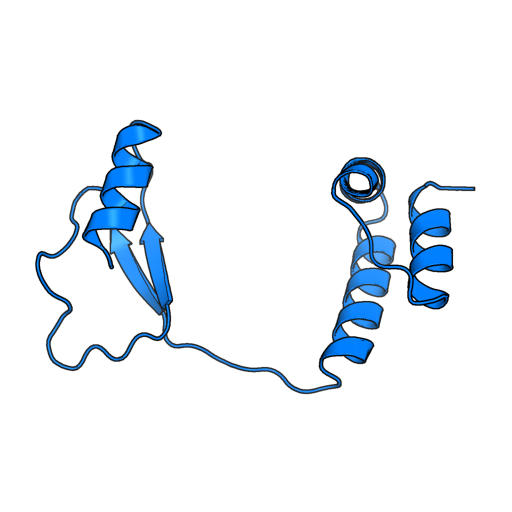Protein AF-A0A7V9SJU4-F1 (afdb_monomer)

Secondary structure (DSSP, 8-state):
--HHHHHHHHHHTTPPP-GGGHHHHHT-S-HHHHHHHHHHHHHHHHTT------EEEEETTS--SSPPTT---SEEEEES--SSHHHHHHHHHHH-

Structure (mmCIF, N/CA/C/O backbone):
data_AF-A0A7V9SJU4-F1
#
_entry.id   AF-A0A7V9SJU4-F1
#
loop_
_atom_site.group_PDB
_atom_site.id
_atom_site.type_symbol
_atom_site.label_atom_id
_atom_site.label_alt_id
_atom_site.label_comp_id
_atom_site.label_asym_id
_atom_site.label_entity_id
_atom_site.label_seq_id
_atom_site.pdbx_PDB_ins_code
_atom_site.Cartn_x
_atom_site.Cartn_y
_atom_site.Cartn_z
_atom_site.occupancy
_atom_site.B_iso_or_equiv
_atom_site.auth_seq_id
_atom_site.auth_comp_id
_atom_site.auth_asym_id
_atom_site.auth_atom_id
_atom_site.pdbx_PDB_model_num
ATOM 1 N N . MET A 1 1 ? -12.429 9.088 23.476 1.00 57.88 1 MET A N 1
ATOM 2 C CA . MET A 1 1 ? -12.286 7.869 22.650 1.00 57.88 1 MET A CA 1
ATOM 3 C C . MET A 1 1 ? -11.022 8.039 21.818 1.00 57.88 1 MET A C 1
ATOM 5 O O . MET A 1 1 ? -10.634 9.181 21.604 1.00 57.88 1 MET A O 1
ATOM 9 N N . SER A 1 2 ? -10.297 6.972 21.467 1.00 80.12 2 SER A N 1
ATOM 10 C CA . SER A 1 2 ? -9.128 7.120 20.583 1.00 80.12 2 SER A CA 1
ATOM 11 C C . SER A 1 2 ? -9.609 7.414 19.159 1.00 80.12 2 SER A C 1
ATOM 13 O O . SER A 1 2 ? -10.655 6.907 18.760 1.00 80.12 2 SER A O 1
ATOM 15 N N . GLY A 1 3 ? -8.852 8.195 18.380 1.00 88.12 3 GLY A N 1
ATOM 16 C CA . GLY A 1 3 ? -9.228 8.495 16.990 1.00 88.12 3 GLY A CA 1
ATOM 17 C C . GLY A 1 3 ? -9.432 7.229 16.148 1.00 88.12 3 GLY A C 1
ATOM 18 O O . GLY A 1 3 ? -10.338 7.175 15.329 1.00 88.12 3 GLY A O 1
ATOM 19 N N . LEU A 1 4 ? -8.671 6.162 16.418 1.00 92.06 4 LEU A N 1
ATOM 20 C CA . LEU A 1 4 ? -8.834 4.869 15.746 1.00 92.06 4 LEU A CA 1
ATOM 21 C C . LEU A 1 4 ? -10.190 4.198 16.036 1.00 92.06 4 LEU A C 1
ATOM 23 O O . LEU A 1 4 ? -10.759 3.583 15.138 1.00 92.06 4 LEU A O 1
ATOM 27 N N . GLN A 1 5 ? -10.725 4.332 17.255 1.00 91.94 5 GLN A N 1
ATOM 28 C CA . GLN A 1 5 ? -12.044 3.786 17.593 1.00 91.94 5 GLN A CA 1
ATOM 29 C C . GLN A 1 5 ? -13.153 4.507 16.822 1.00 91.94 5 GLN A C 1
ATOM 31 O O . GLN A 1 5 ? -14.052 3.863 16.294 1.00 91.94 5 GLN A O 1
ATOM 36 N N . GLU A 1 6 ? -13.060 5.830 16.693 1.00 94.19 6 GLU A N 1
ATOM 37 C CA . GLU A 1 6 ? -14.034 6.618 15.926 1.00 94.19 6 GLU A CA 1
ATOM 38 C C . GLU A 1 6 ? -14.033 6.225 14.438 1.00 94.19 6 GLU A C 1
ATOM 40 O O . GLU A 1 6 ? -15.089 6.148 13.808 1.00 94.19 6 GLU A O 1
ATOM 45 N N . LEU A 1 7 ? -12.858 5.916 13.876 1.00 95.19 7 LEU A N 1
ATOM 46 C CA . LEU A 1 7 ? -12.757 5.373 12.519 1.00 95.19 7 LEU A CA 1
ATOM 47 C C . LEU A 1 7 ? -13.369 3.972 12.408 1.00 95.19 7 LEU A C 1
ATOM 49 O O . LEU A 1 7 ? -14.056 3.689 11.427 1.00 95.19 7 LEU A O 1
ATOM 53 N N . ALA A 1 8 ? -13.147 3.109 13.402 1.00 93.88 8 ALA A N 1
ATOM 54 C CA . ALA A 1 8 ? -13.722 1.767 13.428 1.00 93.88 8 ALA A CA 1
ATOM 55 C C . ALA A 1 8 ? -15.259 1.808 13.453 1.00 93.88 8 ALA A C 1
ATOM 57 O O . ALA A 1 8 ? -15.905 1.105 12.675 1.00 93.88 8 ALA A O 1
ATOM 58 N N . ASP A 1 9 ? -15.841 2.685 14.274 1.00 95.25 9 ASP A N 1
ATOM 59 C CA . ASP A 1 9 ? -17.294 2.848 14.380 1.00 95.25 9 ASP A CA 1
ATOM 60 C C . ASP A 1 9 ? -17.908 3.343 13.060 1.00 95.25 9 ASP A C 1
ATOM 62 O O . ASP A 1 9 ? -18.976 2.882 12.651 1.00 95.25 9 ASP A O 1
ATOM 66 N N . ARG A 1 10 ? -17.221 4.253 12.358 1.00 95.69 10 ARG A N 1
ATOM 67 C CA . ARG A 1 10 ? -17.620 4.738 11.027 1.00 95.69 10 ARG A CA 1
ATOM 68 C C . ARG A 1 10 ? -17.548 3.637 9.969 1.00 95.69 10 ARG A C 1
ATOM 70 O O . ARG A 1 10 ? -18.495 3.466 9.202 1.00 95.69 10 ARG A O 1
ATOM 77 N N . LEU A 1 11 ? -16.464 2.864 9.946 1.00 94.88 11 LEU A N 1
ATOM 78 C CA . LEU A 1 11 ? -16.298 1.741 9.019 1.00 94.88 11 LEU A CA 1
ATOM 79 C C . LEU A 1 11 ? -17.367 0.664 9.232 1.00 94.88 11 LEU A C 1
ATOM 81 O O . LEU A 1 11 ? -17.927 0.164 8.259 1.00 94.88 11 LEU A O 1
ATOM 85 N N . ALA A 1 12 ? -17.720 0.360 10.485 1.00 92.00 12 ALA A N 1
ATOM 86 C CA . ALA A 1 12 ? -18.805 -0.570 10.809 1.00 92.00 12 ALA A CA 1
ATOM 87 C C . ALA A 1 12 ? -20.179 -0.102 10.286 1.00 92.00 12 ALA A C 1
ATOM 89 O O . ALA A 1 12 ? -21.061 -0.921 10.037 1.00 92.00 12 ALA A O 1
ATOM 90 N N . GLN A 1 13 ? -20.354 1.207 10.078 1.00 94.06 13 GLN A N 1
ATOM 91 C CA . GLN A 1 13 ? -21.543 1.809 9.465 1.00 94.06 13 GLN A CA 1
ATOM 92 C C . GLN A 1 13 ? -21.455 1.886 7.929 1.00 94.06 13 GLN A C 1
ATOM 94 O O . GLN A 1 13 ? -22.339 2.454 7.289 1.00 94.06 13 GLN A O 1
ATOM 99 N N . GLY A 1 14 ? -20.396 1.341 7.322 1.00 91.00 14 GLY A N 1
ATOM 100 C CA . GLY A 1 14 ? -20.158 1.400 5.878 1.00 91.00 14 GLY A CA 1
ATOM 101 C C . GLY A 1 14 ? -19.677 2.766 5.382 1.00 91.00 14 GLY A C 1
ATOM 102 O O . GLY A 1 14 ? -19.666 3.012 4.175 1.00 91.00 14 GLY A O 1
ATOM 103 N N . VAL A 1 15 ? -19.280 3.668 6.285 1.00 93.94 15 VAL A N 1
ATOM 104 C CA . VAL A 1 15 ? -18.733 4.974 5.909 1.00 93.94 15 VAL A CA 1
ATOM 105 C C . VAL A 1 15 ? -17.309 4.782 5.398 1.00 93.94 15 VAL A C 1
ATOM 107 O O . VAL A 1 15 ? -16.454 4.230 6.090 1.00 93.94 15 VAL A O 1
ATOM 110 N N . SER A 1 16 ? -17.046 5.264 4.185 1.00 91.56 16 SER A N 1
ATOM 111 C CA . SER A 1 16 ? -15.695 5.272 3.623 1.00 91.56 16 SER A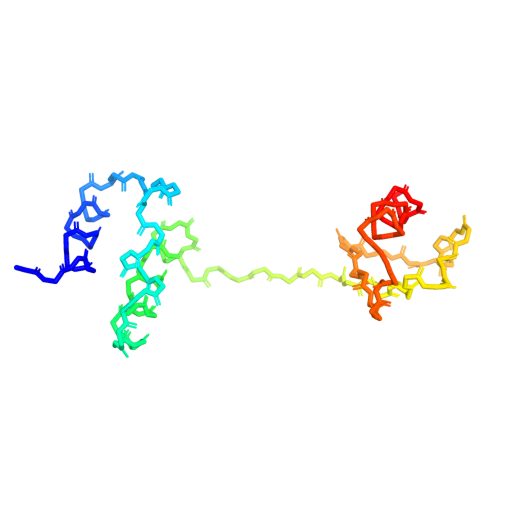 CA 1
ATOM 112 C C . SER A 1 16 ? -14.827 6.321 4.316 1.00 91.56 16 SER A C 1
ATOM 114 O O . SER A 1 16 ? -15.298 7.410 4.649 1.00 91.56 16 SER A O 1
ATOM 116 N N . LEU A 1 17 ? -13.558 5.983 4.536 1.00 93.38 17 LEU A N 1
ATOM 117 C CA . LEU A 1 17 ? -12.576 6.920 5.074 1.00 93.38 17 LEU A CA 1
ATOM 118 C C . LEU A 1 17 ? -12.039 7.837 3.975 1.00 93.38 17 LEU A C 1
ATOM 120 O O . LEU A 1 17 ? -11.885 7.427 2.823 1.00 93.38 17 LEU A O 1
ATOM 124 N N . GLU A 1 18 ? -11.711 9.064 4.356 1.00 94.81 18 GLU A N 1
ATOM 125 C CA . GLU A 1 18 ? -11.113 10.075 3.491 1.00 94.81 18 GLU A CA 1
ATOM 126 C C . GLU A 1 18 ? -9.666 10.364 3.902 1.00 94.81 18 GLU A C 1
ATOM 128 O O . GLU A 1 18 ? -9.191 9.956 4.961 1.00 94.81 18 GLU A O 1
ATOM 133 N N . LEU A 1 19 ? -8.935 11.118 3.076 1.00 94.75 19 LEU A N 1
ATOM 134 C CA . LEU A 1 19 ? -7.539 11.469 3.363 1.00 94.75 19 LEU A CA 1
ATOM 135 C C . LEU A 1 19 ? -7.378 12.221 4.698 1.00 94.75 19 LEU A C 1
ATOM 137 O O . LEU A 1 19 ? -6.353 12.083 5.363 1.00 94.75 19 LEU A O 1
ATOM 141 N N . ALA A 1 20 ? -8.402 12.973 5.109 1.00 95.31 20 ALA A N 1
ATOM 142 C CA . ALA A 1 20 ? -8.439 13.665 6.394 1.00 95.31 20 ALA A CA 1
ATOM 143 C C . ALA A 1 20 ? -8.393 12.712 7.607 1.00 95.31 20 ALA A C 1
ATOM 145 O O . ALA A 1 20 ? -7.998 13.139 8.689 1.00 95.31 20 ALA A O 1
ATOM 146 N N . ASP A 1 21 ? -8.731 11.430 7.429 1.00 95.00 21 ASP A N 1
ATOM 147 C CA . ASP A 1 21 ? -8.707 10.407 8.481 1.00 95.00 21 ASP A CA 1
ATOM 148 C C . ASP A 1 21 ? -7.312 9.787 8.678 1.00 95.00 21 ASP A C 1
ATOM 150 O O . ASP A 1 21 ? -7.021 9.198 9.723 1.00 95.00 21 ASP A O 1
ATOM 154 N N . ALA A 1 22 ? -6.416 9.937 7.694 1.00 94.69 22 ALA A N 1
ATOM 155 C CA . ALA A 1 22 ? -5.091 9.320 7.702 1.00 94.69 22 ALA A CA 1
ATOM 156 C C . ALA A 1 22 ? -4.249 9.637 8.957 1.00 94.69 22 ALA A C 1
ATOM 158 O O . ALA A 1 22 ? -3.617 8.711 9.474 1.00 94.69 22 ALA A O 1
ATOM 159 N N . PRO A 1 23 ? -4.242 10.870 9.514 1.00 95.12 23 PRO A N 1
ATOM 160 C CA . PRO A 1 23 ? -3.478 11.171 10.725 1.00 95.12 23 PRO A CA 1
ATOM 161 C C . PRO A 1 23 ? -3.859 10.307 11.934 1.00 95.12 23 PRO A C 1
ATOM 163 O O . PRO A 1 23 ? -2.984 9.9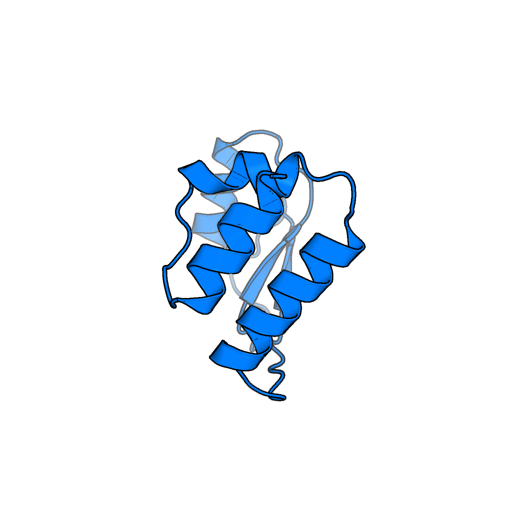60 12.725 1.00 95.12 23 PRO A O 1
ATOM 166 N N . ALA A 1 24 ? -5.131 9.915 12.071 1.00 94.06 24 ALA A N 1
ATOM 167 C CA . ALA A 1 24 ? -5.581 9.075 13.180 1.00 94.06 24 ALA A CA 1
ATOM 168 C C . ALA A 1 24 ? -5.075 7.626 13.066 1.00 94.06 24 ALA A C 1
ATOM 170 O O . ALA A 1 24 ? -4.834 6.985 14.086 1.00 94.06 24 ALA A O 1
ATOM 171 N N . ILE A 1 25 ? -4.866 7.130 11.841 1.00 94.75 25 ILE A N 1
ATOM 172 C CA . ILE A 1 25 ? -4.275 5.809 11.581 1.00 94.75 25 ILE A CA 1
ATOM 173 C C . ILE A 1 25 ? -2.754 5.870 11.751 1.00 94.75 25 ILE A C 1
ATOM 175 O O . ILE A 1 25 ? -2.180 5.063 12.474 1.00 94.75 25 ILE A O 1
ATOM 179 N N . VAL A 1 26 ? -2.098 6.844 11.112 1.00 95.00 26 VAL A N 1
ATOM 180 C CA . VAL A 1 26 ? -0.630 6.994 11.132 1.00 95.00 26 VAL A CA 1
ATOM 181 C C . VAL A 1 26 ? -0.114 7.289 12.542 1.00 95.00 26 VAL A C 1
ATOM 183 O O . VAL A 1 26 ? 0.966 6.836 12.910 1.00 95.00 26 VAL A O 1
ATOM 186 N N . GLY A 1 27 ? -0.881 8.036 13.338 1.00 93.69 27 GLY A N 1
ATOM 187 C CA . GLY A 1 27 ? -0.545 8.352 14.723 1.00 93.69 27 GLY A CA 1
ATOM 188 C C . GLY A 1 27 ? -0.892 7.257 15.737 1.00 93.69 27 GLY A C 1
ATOM 189 O O . GLY A 1 27 ? -0.598 7.435 16.919 1.00 93.69 27 GLY A O 1
ATOM 190 N N . ALA A 1 28 ? -1.530 6.153 15.330 1.00 93.94 28 ALA A N 1
ATOM 191 C CA . ALA A 1 28 ? -1.946 5.103 16.254 1.00 93.94 28 ALA A CA 1
ATOM 192 C C . ALA A 1 28 ? -0.740 4.253 16.709 1.00 93.94 28 ALA A C 1
ATOM 194 O O . ALA A 1 28 ? -0.080 3.633 15.875 1.00 93.94 28 ALA A O 1
ATOM 195 N N . PRO A 1 29 ? -0.455 4.162 18.025 1.00 93.69 29 PRO A N 1
ATOM 196 C CA . PRO A 1 29 ? 0.662 3.358 18.524 1.00 93.69 29 PRO A CA 1
ATOM 197 C C . PRO A 1 29 ? 0.361 1.852 18.510 1.00 93.69 29 PRO A C 1
ATOM 199 O O . PRO A 1 29 ? 1.276 1.033 18.456 1.00 93.69 29 PRO A O 1
ATOM 202 N N . ASP A 1 30 ? -0.920 1.479 18.570 1.00 94.56 30 ASP A N 1
ATOM 203 C CA . ASP A 1 30 ? -1.361 0.088 18.547 1.00 94.56 30 ASP A CA 1
ATOM 204 C C . ASP A 1 30 ? -1.51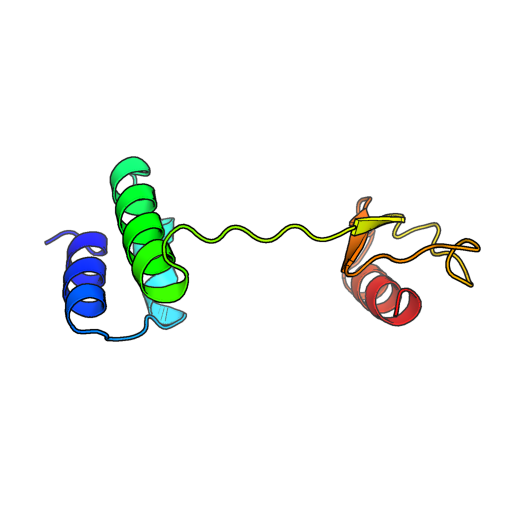7 -0.405 17.102 1.00 94.56 30 ASP A C 1
ATOM 206 O O . ASP A 1 30 ? -2.590 -0.341 16.496 1.00 94.56 30 ASP A O 1
ATOM 210 N N . LEU A 1 31 ? -0.417 -0.912 16.546 1.00 95.25 31 LEU A N 1
ATOM 211 C CA . LEU A 1 31 ? -0.392 -1.469 15.193 1.00 95.25 31 LEU A CA 1
ATOM 212 C C . LEU A 1 31 ? -1.236 -2.744 15.051 1.00 95.25 31 LEU A C 1
ATOM 214 O O . LEU A 1 31 ? -1.659 -3.065 13.939 1.00 95.25 31 LEU A O 1
ATOM 218 N N . ILE A 1 32 ? -1.503 -3.466 16.145 1.00 95.94 32 ILE A N 1
ATOM 219 C CA . ILE A 1 32 ? -2.349 -4.664 16.112 1.00 95.94 32 ILE A CA 1
ATOM 220 C C . ILE A 1 32 ? -3.801 -4.254 15.886 1.00 95.94 32 ILE A C 1
ATOM 222 O O . ILE A 1 32 ? -4.461 -4.827 15.019 1.00 95.94 32 ILE A O 1
ATOM 226 N N . ALA A 1 33 ? -4.278 -3.227 16.592 1.00 94.25 33 ALA A N 1
ATOM 227 C CA . ALA A 1 33 ? -5.614 -2.680 16.379 1.00 94.25 33 ALA A CA 1
ATOM 228 C C . ALA A 1 33 ? -5.791 -2.135 14.950 1.00 94.25 33 ALA A C 1
ATOM 230 O O . ALA A 1 33 ? -6.802 -2.418 14.304 1.00 94.25 33 ALA A O 1
ATOM 231 N N . VAL A 1 34 ? -4.788 -1.423 14.419 1.00 95.69 34 VAL A N 1
ATOM 232 C CA . VAL A 1 34 ? -4.795 -0.950 13.020 1.00 95.69 34 VAL A CA 1
ATOM 233 C C . VAL A 1 34 ? -4.871 -2.126 12.043 1.00 95.69 34 VAL A C 1
ATOM 235 O O . VAL A 1 34 ? -5.696 -2.119 11.129 1.00 95.69 34 VAL A O 1
ATOM 238 N N . GLY A 1 35 ? -4.040 -3.153 12.242 1.00 95.94 35 GLY A N 1
ATOM 239 C CA . GLY A 1 35 ? -4.011 -4.337 11.385 1.00 95.94 35 GLY A CA 1
ATOM 240 C C . GLY A 1 35 ? -5.315 -5.136 11.418 1.00 95.94 35 GLY A C 1
ATOM 241 O O . GLY A 1 35 ? -5.793 -5.564 10.369 1.00 95.94 35 GLY A O 1
ATOM 242 N N . ALA A 1 36 ? -5.920 -5.296 12.596 1.00 95.50 36 ALA A N 1
ATOM 243 C CA . ALA A 1 36 ? -7.200 -5.981 12.754 1.00 95.50 36 ALA A CA 1
ATOM 244 C C . ALA A 1 36 ? -8.335 -5.243 12.026 1.00 95.50 36 ALA A C 1
ATOM 246 O O . ALA A 1 36 ? -9.101 -5.871 11.296 1.00 95.50 36 ALA A O 1
ATOM 247 N N . LEU A 1 37 ? -8.401 -3.913 12.161 1.00 95.12 37 LEU A N 1
ATOM 248 C CA . LEU A 1 37 ? -9.385 -3.091 11.453 1.00 95.12 37 LEU A CA 1
ATOM 249 C C . LEU A 1 37 ? -9.194 -3.166 9.931 1.00 95.12 37 LEU A C 1
ATOM 251 O O . LEU A 1 37 ? -10.163 -3.310 9.186 1.00 95.12 37 LEU A O 1
ATOM 255 N N . ALA A 1 38 ? -7.943 -3.122 9.466 1.00 94.75 38 ALA A N 1
ATOM 256 C CA . ALA A 1 38 ? -7.624 -3.252 8.049 1.00 94.75 38 ALA A CA 1
ATOM 257 C C . ALA A 1 38 ? -8.001 -4.634 7.484 1.00 94.75 38 ALA A C 1
ATOM 259 O O . ALA A 1 38 ? -8.543 -4.707 6.379 1.00 94.75 38 ALA A O 1
ATOM 260 N N . ASP A 1 39 ? -7.750 -5.729 8.216 1.00 95.62 39 ASP A N 1
ATOM 261 C CA . ASP A 1 39 ? -8.140 -7.073 7.766 1.00 95.62 39 ASP A CA 1
ATOM 262 C C . ASP A 1 39 ? -9.663 -7.240 7.726 1.00 95.62 39 ASP A C 1
ATOM 264 O O . ASP A 1 39 ? -10.169 -7.851 6.788 1.00 95.62 39 ASP A O 1
ATOM 268 N N . GLU A 1 40 ? -10.403 -6.659 8.673 1.00 93.88 40 GLU A N 1
ATOM 269 C CA . GLU A 1 40 ? -11.870 -6.683 8.651 1.00 93.88 40 GLU A CA 1
ATOM 270 C C . GLU A 1 40 ? -12.415 -6.003 7.385 1.00 93.88 40 GLU A C 1
ATOM 272 O O . GLU A 1 40 ? -13.148 -6.624 6.611 1.00 93.88 40 GLU A O 1
ATOM 277 N N . VAL A 1 41 ? -11.965 -4.779 7.087 1.00 94.06 41 VAL A N 1
ATOM 278 C CA . VAL A 1 41 ? -12.348 -4.071 5.851 1.00 94.06 41 VAL A CA 1
ATOM 279 C C . VAL A 1 41 ? -11.941 -4.875 4.609 1.00 94.06 41 VAL A C 1
ATOM 281 O O . VAL A 1 41 ? -12.731 -5.046 3.678 1.00 94.06 41 VAL A O 1
ATOM 284 N N . ARG A 1 42 ? -10.731 -5.448 4.589 1.00 94.62 42 ARG A N 1
ATOM 285 C CA . ARG A 1 42 ? -10.261 -6.293 3.481 1.00 94.62 42 ARG A CA 1
ATOM 286 C C . ARG A 1 42 ? -11.146 -7.534 3.292 1.00 94.62 42 ARG A C 1
ATOM 288 O O . ARG A 1 42 ? -11.427 -7.906 2.151 1.00 94.62 42 ARG A O 1
ATOM 295 N N . ARG A 1 43 ? -11.591 -8.187 4.371 1.00 94.81 43 ARG A N 1
ATOM 296 C CA . ARG A 1 43 ? -12.504 -9.345 4.318 1.00 94.81 43 ARG A CA 1
ATOM 297 C C . ARG A 1 43 ? -13.880 -8.956 3.809 1.00 94.81 43 ARG A C 1
ATOM 299 O O . ARG A 1 43 ? -14.438 -9.704 3.013 1.00 94.81 43 ARG A O 1
ATOM 306 N N . GLN A 1 44 ? -14.402 -7.801 4.201 1.00 92.62 44 GLN A N 1
ATOM 307 C CA . GLN A 1 44 ? -15.672 -7.300 3.674 1.00 92.62 44 GLN A CA 1
ATOM 308 C C . GLN A 1 44 ? -15.594 -7.067 2.160 1.00 92.62 44 GLN A C 1
ATOM 310 O O . GLN A 1 44 ? -16.501 -7.450 1.425 1.00 92.62 44 GLN A O 1
ATOM 315 N N . LEU A 1 45 ? -14.478 -6.512 1.675 1.00 92.19 45 LEU A N 1
ATOM 316 C CA . LEU A 1 45 ? -14.291 -6.209 0.253 1.00 92.19 45 LEU A CA 1
ATOM 317 C C . LEU A 1 45 ? -13.958 -7.438 -0.608 1.00 92.19 45 LEU A C 1
ATOM 319 O O . LEU A 1 45 ? -14.309 -7.487 -1.790 1.00 92.19 45 LEU A O 1
ATOM 323 N N . HIS A 1 46 ? -13.215 -8.408 -0.069 1.00 95.69 46 HIS A N 1
ATOM 324 C CA . HIS A 1 46 ? -12.584 -9.466 -0.873 1.00 95.69 46 HIS A CA 1
ATOM 325 C C . HIS A 1 46 ? -12.793 -10.888 -0.337 1.00 95.69 46 HIS A C 1
ATOM 327 O O . HIS A 1 46 ? -12.385 -11.859 -0.982 1.00 95.69 46 HIS A O 1
ATOM 333 N N . GLY A 1 47 ? -13.416 -11.044 0.829 1.00 96.12 47 GLY A N 1
ATOM 334 C CA . GLY A 1 47 ? -13.541 -12.319 1.522 1.00 96.12 47 GLY A CA 1
ATOM 335 C C . GLY A 1 47 ? -12.175 -12.949 1.795 1.00 96.12 47 GLY A C 1
ATOM 336 O O . GLY A 1 47 ? -11.226 -12.300 2.249 1.00 96.12 47 GLY A O 1
ATOM 337 N N . VAL A 1 48 ? -12.069 -14.237 1.478 1.00 95.81 48 VAL A N 1
ATOM 338 C CA . VAL A 1 48 ? -10.827 -15.023 1.585 1.00 95.81 48 VAL A CA 1
ATOM 339 C C . VAL A 1 48 ? -10.033 -15.071 0.275 1.00 95.81 48 VAL A C 1
ATOM 341 O O . VAL A 1 48 ? -9.051 -15.801 0.180 1.00 95.81 48 VAL A O 1
ATOM 344 N N . ARG A 1 49 ? -10.456 -14.331 -0.761 1.00 96.88 49 ARG A N 1
ATOM 345 C CA . ARG A 1 49 ? -9.781 -14.345 -2.061 1.00 96.88 49 ARG A CA 1
ATOM 346 C C . ARG A 1 49 ? -8.482 -13.547 -1.994 1.00 96.88 49 ARG A C 1
ATOM 348 O O . ARG A 1 49 ? -8.487 -12.370 -1.642 1.00 96.88 49 ARG A O 1
ATOM 355 N N . THR A 1 50 ? -7.404 -14.170 -2.453 1.00 96.00 50 THR A N 1
ATOM 356 C CA . THR A 1 50 ? -6.107 -13.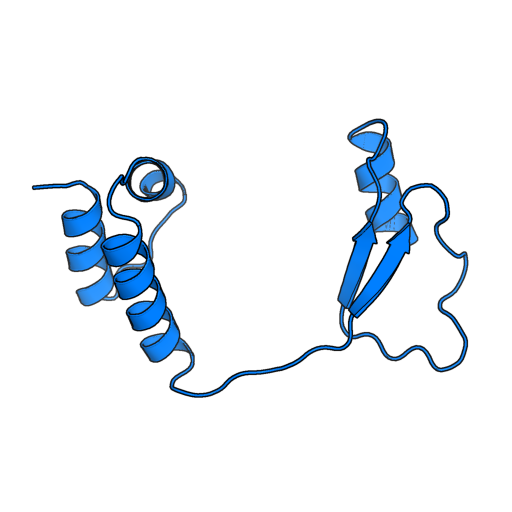529 -2.691 1.00 96.00 50 THR A CA 1
ATOM 357 C C . THR A 1 50 ? -5.748 -13.673 -4.164 1.00 96.00 50 THR A C 1
ATOM 359 O O . THR A 1 50 ? -5.889 -14.750 -4.741 1.00 96.00 50 THR A O 1
ATOM 362 N N . THR A 1 51 ? -5.305 -12.582 -4.781 1.00 94.56 51 THR A N 1
ATOM 363 C CA . THR A 1 51 ? -4.836 -12.550 -6.169 1.00 94.56 51 THR A CA 1
ATOM 364 C C . THR A 1 51 ? -3.323 -12.391 -6.211 1.00 94.56 51 THR A C 1
ATOM 366 O O . THR A 1 51 ? -2.731 -11.805 -5.309 1.00 94.56 51 THR A O 1
ATOM 369 N N . PHE A 1 52 ? -2.706 -12.874 -7.284 1.00 94.19 52 PHE A N 1
ATOM 370 C CA . PHE A 1 52 ? -1.275 -12.735 -7.534 1.00 94.19 52 PHE A CA 1
ATOM 371 C C . PHE A 1 52 ? -1.071 -12.057 -8.886 1.00 94.19 52 PHE A C 1
ATOM 373 O O . PHE A 1 52 ? -1.833 -12.302 -9.823 1.00 94.19 52 PHE A O 1
ATOM 380 N N . VAL A 1 53 ? -0.036 -11.229 -8.994 1.00 94.19 53 VAL A N 1
ATOM 381 C CA . VAL A 1 53 ? 0.352 -10.556 -10.236 1.00 94.19 53 VAL A CA 1
ATOM 382 C C . VAL A 1 53 ? 1.832 -10.798 -10.510 1.00 94.19 53 VAL A C 1
ATOM 384 O O . VAL A 1 53 ? 2.639 -10.920 -9.590 1.00 94.19 53 VAL A O 1
ATOM 387 N N . ARG A 1 54 ? 2.191 -10.904 -11.792 1.00 93.62 54 ARG A N 1
ATOM 388 C CA . ARG A 1 54 ? 3.592 -10.941 -12.223 1.00 93.62 54 ARG A CA 1
ATOM 389 C C . ARG A 1 54 ? 4.109 -9.512 -12.312 1.00 93.62 54 ARG A C 1
ATOM 391 O O . ARG A 1 54 ? 3.540 -8.719 -13.061 1.00 93.62 54 ARG A O 1
ATOM 398 N N . VAL A 1 55 ? 5.182 -9.218 -11.588 1.00 93.44 55 VAL A N 1
ATOM 399 C CA . VAL A 1 55 ? 5.825 -7.901 -11.562 1.00 93.44 55 VAL A CA 1
ATOM 400 C C . VAL A 1 55 ? 7.148 -7.978 -12.316 1.00 93.44 55 VAL A C 1
ATOM 402 O O . VAL A 1 55 ? 7.935 -8.892 -12.068 1.00 93.44 55 VAL A O 1
ATOM 405 N N . LEU A 1 56 ? 7.400 -7.033 -13.223 1.00 91.12 56 LEU A N 1
ATOM 406 C CA . LEU A 1 56 ? 8.727 -6.823 -13.806 1.00 91.12 56 LEU A CA 1
ATOM 407 C C . LEU A 1 56 ? 9.386 -5.626 -13.121 1.00 91.12 56 LEU A C 1
ATOM 409 O O . LEU A 1 56 ? 8.814 -4.538 -13.070 1.00 91.12 56 LEU A O 1
ATOM 413 N N . GLU A 1 57 ? 10.592 -5.828 -12.604 1.00 93.19 57 GLU A N 1
ATOM 414 C CA . GLU A 1 57 ? 11.386 -4.750 -12.020 1.00 93.19 57 GLU A CA 1
ATOM 415 C C . GLU A 1 57 ? 12.165 -4.005 -13.108 1.00 93.19 57 GLU A C 1
ATOM 417 O O . GLU A 1 57 ? 12.794 -4.615 -13.973 1.00 93.19 57 GLU A O 1
ATOM 422 N N . VAL A 1 58 ? 12.115 -2.675 -13.062 1.00 90.56 58 VAL A N 1
ATOM 423 C CA . VAL A 1 58 ? 12.769 -1.775 -14.015 1.00 90.56 58 VAL A CA 1
ATOM 424 C C . VAL A 1 58 ? 13.582 -0.755 -13.234 1.00 90.56 58 VAL A C 1
ATOM 426 O O . VAL A 1 58 ? 13.050 -0.040 -12.389 1.00 90.56 58 VAL A O 1
ATOM 429 N N . HIS A 1 59 ? 14.883 -0.675 -13.496 1.00 92.50 59 HIS A N 1
ATOM 430 C CA . HIS A 1 59 ? 15.743 0.265 -12.786 1.00 92.50 59 HIS A CA 1
ATOM 431 C C . HIS A 1 59 ? 15.547 1.695 -13.313 1.00 92.50 59 HIS A C 1
ATOM 433 O O . HIS A 1 59 ? 15.617 1.917 -14.521 1.00 92.50 59 HIS A O 1
ATOM 439 N N . VAL A 1 60 ? 15.372 2.682 -12.425 1.00 92.19 60 VAL A N 1
ATOM 440 C CA . VAL A 1 60 ? 15.099 4.090 -12.801 1.00 92.19 60 VAL A CA 1
ATOM 441 C C . VAL A 1 60 ? 16.188 4.717 -13.678 1.00 92.19 60 VAL A C 1
ATOM 443 O O . VAL A 1 60 ? 15.904 5.583 -14.496 1.00 92.19 60 VAL A O 1
ATOM 446 N N . GLY A 1 61 ? 17.437 4.263 -13.534 1.00 88.50 61 GLY A N 1
ATOM 447 C CA . GLY A 1 61 ? 18.574 4.706 -14.353 1.00 88.50 61 GLY A CA 1
ATOM 448 C C . GLY A 1 61 ? 18.850 3.862 -15.603 1.00 88.50 61 GLY A C 1
ATOM 449 O O . GLY A 1 61 ? 19.813 4.138 -16.308 1.00 88.50 61 GLY A O 1
ATOM 450 N N . ALA A 1 62 ? 18.074 2.803 -15.849 1.00 88.69 62 ALA A N 1
ATOM 451 C CA . ALA A 1 62 ? 18.306 1.866 -16.950 1.00 88.69 62 ALA A CA 1
ATOM 452 C C . ALA A 1 62 ? 16.978 1.294 -17.466 1.00 88.69 62 ALA A C 1
ATOM 454 O O . ALA A 1 62 ? 16.739 0.086 -17.441 1.00 88.69 62 ALA A O 1
ATOM 455 N N . ILE A 1 63 ? 16.093 2.188 -17.899 1.00 87.88 63 ILE A N 1
ATOM 456 C CA . ILE A 1 63 ? 14.776 1.814 -18.414 1.00 87.88 63 ILE A CA 1
ATOM 457 C C . ILE A 1 63 ? 14.956 1.192 -19.797 1.00 87.88 63 ILE A C 1
ATOM 459 O O . ILE A 1 63 ? 15.573 1.813 -20.668 1.00 87.88 63 ILE A O 1
ATOM 463 N N . PRO A 1 64 ? 14.455 -0.031 -20.022 1.00 85.94 64 PRO A N 1
ATOM 464 C CA . PRO A 1 64 ? 14.597 -0.673 -21.311 1.00 85.94 64 PRO A CA 1
ATOM 465 C C . PRO A 1 64 ? 13.682 0.006 -22.335 1.00 85.94 64 PRO A C 1
ATOM 467 O O . PRO A 1 64 ? 12.529 0.307 -22.047 1.00 85.94 64 PRO A O 1
ATOM 470 N N . ALA A 1 65 ? 14.177 0.193 -23.559 1.00 85.50 65 ALA A N 1
ATOM 471 C CA . ALA A 1 65 ? 13.385 0.757 -24.658 1.00 85.50 65 ALA A CA 1
ATOM 472 C C . ALA A 1 65 ? 12.216 -0.149 -25.099 1.00 85.50 65 ALA A C 1
ATOM 474 O O . ALA A 1 65 ? 11.310 0.300 -25.793 1.00 85.50 65 ALA A O 1
ATOM 475 N N . ALA A 1 66 ? 12.255 -1.433 -24.731 1.00 84.81 66 ALA A N 1
ATOM 476 C CA . ALA A 1 66 ? 11.184 -2.394 -24.945 1.00 84.81 66 ALA A CA 1
ATOM 477 C C . ALA A 1 66 ? 11.206 -3.456 -23.842 1.00 84.81 66 ALA A C 1
ATOM 479 O O . ALA A 1 66 ? 12.266 -3.798 -23.313 1.00 84.81 66 ALA A O 1
ATOM 480 N N . LEU A 1 67 ? 10.040 -4.017 -23.526 1.00 82.94 67 LEU A N 1
ATOM 481 C CA . LEU A 1 67 ? 9.955 -5.134 -22.591 1.00 82.94 67 LEU A CA 1
ATOM 482 C C . LEU A 1 67 ? 10.702 -6.363 -23.144 1.00 82.94 67 LEU A C 1
ATOM 484 O O . LEU A 1 67 ? 10.688 -6.594 -24.358 1.00 82.94 67 LEU A O 1
ATOM 488 N N . PRO A 1 68 ? 11.329 -7.180 -22.277 1.00 82.88 68 PRO A N 1
ATOM 489 C CA . PRO A 1 68 ? 11.969 -8.417 -22.706 1.00 82.88 68 PRO A CA 1
ATOM 490 C C . PRO A 1 68 ? 10.997 -9.313 -23.492 1.00 82.88 68 PRO A C 1
ATOM 492 O O . PRO A 1 68 ? 9.822 -9.410 -23.120 1.00 82.88 68 PRO A O 1
ATOM 495 N N . PRO A 1 69 ? 11.452 -10.017 -24.544 1.00 85.19 69 PRO A N 1
ATOM 496 C CA . PRO A 1 69 ? 10.609 -10.962 -25.267 1.00 85.19 69 PRO A CA 1
ATOM 497 C C . PRO A 1 69 ? 9.965 -11.984 -24.320 1.00 85.19 69 PRO A C 1
ATOM 499 O O . PRO A 1 69 ? 10.642 -12.598 -23.497 1.00 85.19 69 PRO A O 1
ATOM 502 N N . GLY A 1 70 ? 8.646 -12.156 -24.422 1.00 83.31 70 GLY A N 1
ATOM 503 C CA . GLY A 1 70 ? 7.886 -13.065 -23.556 1.00 83.31 70 GLY A CA 1
ATOM 504 C C . GLY A 1 70 ? 7.552 -12.512 -22.165 1.00 83.31 70 GLY A C 1
ATOM 505 O O . GLY A 1 70 ? 6.877 -13.200 -21.391 1.00 83.31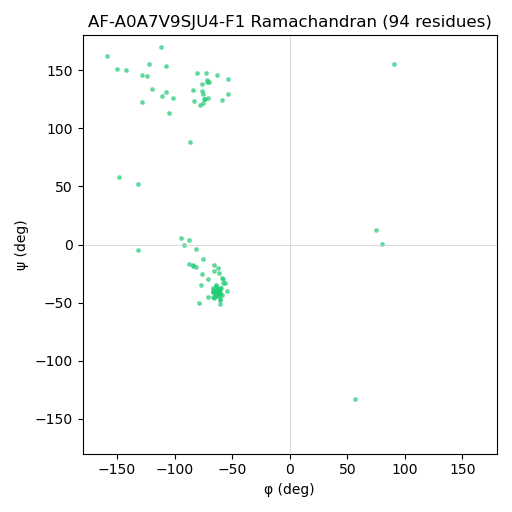 70 GLY A O 1
ATOM 506 N N . ALA A 1 71 ? 7.953 -1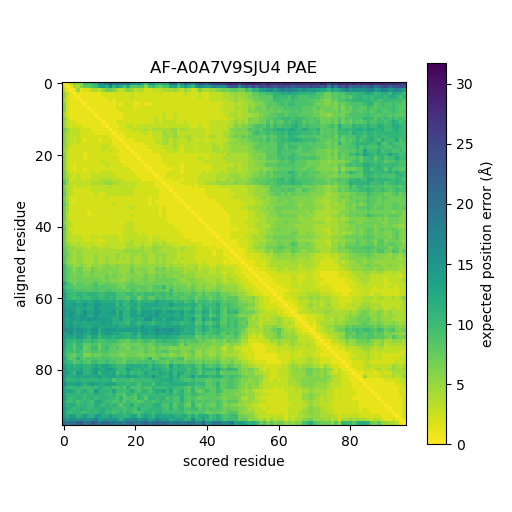1.276 -21.845 1.00 85.25 71 ALA A N 1
ATOM 507 C CA . ALA A 1 71 ? 7.482 -10.591 -20.650 1.00 85.25 71 ALA A CA 1
ATOM 508 C C . ALA A 1 71 ? 5.951 -10.475 -20.686 1.00 85.25 71 ALA A C 1
ATOM 510 O O . ALA A 1 71 ? 5.365 -9.955 -21.629 1.00 85.25 71 ALA A O 1
ATOM 511 N N . ASN A 1 72 ? 5.307 -10.976 -19.635 1.00 86.62 72 ASN A N 1
ATOM 512 C CA . ASN A 1 72 ? 3.862 -10.887 -19.434 1.00 86.62 72 ASN A CA 1
ATOM 513 C C . ASN A 1 72 ? 3.577 -10.394 -18.008 1.00 86.62 72 ASN A C 1
ATOM 515 O O . ASN A 1 72 ? 2.889 -11.055 -17.221 1.00 86.62 72 ASN A O 1
ATOM 519 N N . ALA A 1 73 ? 4.202 -9.277 -17.644 1.00 89.94 73 ALA A N 1
ATOM 520 C CA . ALA A 1 73 ? 3.986 -8.636 -16.357 1.00 89.94 73 ALA A CA 1
ATOM 521 C C . ALA A 1 73 ? 2.643 -7.891 -16.358 1.00 89.94 73 ALA A C 1
ATOM 523 O O . ALA A 1 73 ? 2.286 -7.259 -17.348 1.00 89.94 73 ALA A O 1
ATOM 524 N N . GLY A 1 74 ? 1.897 -7.994 -15.257 1.00 88.56 74 GLY A N 1
ATOM 525 C CA . GLY A 1 74 ? 0.698 -7.181 -15.025 1.00 88.56 74 GLY A CA 1
ATOM 526 C C . GLY A 1 74 ? 1.022 -5.844 -14.358 1.00 88.56 74 GLY A C 1
ATOM 527 O O . GLY A 1 74 ? 0.207 -4.931 -14.400 1.00 88.56 74 GLY A O 1
ATOM 528 N N . GLU A 1 75 ? 2.216 -5.727 -13.773 1.00 91.50 75 GLU A N 1
ATOM 529 C CA . GLU A 1 75 ? 2.713 -4.514 -13.129 1.00 91.50 75 GLU A CA 1
ATOM 530 C C . GLU A 1 75 ? 4.209 -4.322 -13.397 1.00 91.50 75 GLU A C 1
ATOM 532 O O . GLU A 1 75 ? 4.972 -5.285 -13.524 1.00 91.50 75 GLU A O 1
ATOM 537 N N . LEU A 1 76 ? 4.631 -3.059 -13.432 1.00 90.06 76 LEU A N 1
ATOM 538 C CA . LEU A 1 76 ? 6.031 -2.658 -13.486 1.00 90.06 76 LEU A CA 1
ATOM 539 C C . LEU A 1 76 ? 6.415 -2.005 -12.164 1.00 90.06 76 LEU A C 1
ATOM 541 O O . LEU A 1 76 ? 5.760 -1.061 -11.720 1.00 90.06 76 LEU A O 1
ATOM 545 N N . ARG A 1 77 ? 7.492 -2.486 -11.546 1.00 92.56 77 ARG A N 1
ATOM 546 C CA . ARG 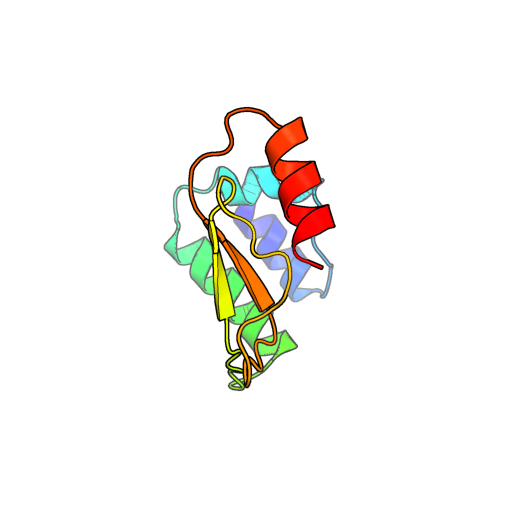A 1 77 ? 8.056 -1.887 -10.337 1.00 92.56 77 ARG A CA 1
ATOM 547 C C . ARG A 1 77 ? 9.316 -1.124 -10.704 1.00 92.56 77 ARG A C 1
ATOM 549 O O . ARG A 1 77 ? 10.325 -1.726 -11.059 1.00 92.56 77 ARG A O 1
ATOM 556 N N . LEU A 1 78 ? 9.266 0.196 -10.565 1.00 91.81 78 LEU A N 1
ATOM 557 C CA . LEU A 1 78 ? 10.468 1.013 -10.645 1.00 91.81 78 LEU A CA 1
ATOM 558 C C . LEU A 1 78 ? 11.332 0.775 -9.402 1.00 91.81 78 LEU A C 1
ATOM 560 O O . LEU A 1 78 ? 10.847 0.891 -8.276 1.00 91.81 78 LEU A O 1
ATOM 564 N N . VAL A 1 79 ? 12.599 0.426 -9.615 1.00 93.94 79 VAL A N 1
ATOM 565 C CA . VAL A 1 79 ? 13.584 0.156 -8.559 1.00 93.94 79 VAL A CA 1
ATOM 566 C C . VAL A 1 79 ? 14.800 1.068 -8.691 1.00 93.94 79 VAL A C 1
ATOM 568 O O . VAL A 1 79 ? 15.132 1.548 -9.775 1.00 93.94 79 VAL A O 1
ATOM 571 N N . GLY A 1 80 ? 15.488 1.279 -7.572 1.00 93.12 80 GLY A N 1
ATOM 572 C CA . GLY A 1 80 ? 16.617 2.201 -7.470 1.00 93.12 80 GLY A CA 1
ATOM 573 C C . GLY A 1 80 ? 16.191 3.620 -7.066 1.00 93.12 80 GLY A C 1
ATOM 574 O O . GLY A 1 80 ? 15.037 4.005 -7.266 1.00 93.12 80 GLY A O 1
ATOM 575 N N . PRO A 1 81 ? 17.098 4.399 -6.453 1.00 94.12 81 PRO A N 1
ATOM 576 C CA . PRO A 1 81 ? 16.792 5.748 -6.001 1.00 94.12 81 PRO A CA 1
ATOM 577 C C . PRO A 1 81 ? 16.803 6.723 -7.189 1.00 94.12 81 PRO A C 1
ATOM 579 O O . PRO A 1 81 ? 17.845 6.871 -7.833 1.00 94.12 81 PRO A O 1
ATOM 582 N N . PRO A 1 82 ? 15.691 7.416 -7.493 1.00 92.25 82 PRO A N 1
ATOM 583 C CA . PRO A 1 82 ? 15.738 8.507 -8.450 1.00 92.25 82 PRO A CA 1
ATOM 584 C C . PRO A 1 82 ? 16.513 9.689 -7.847 1.00 92.25 82 PRO A C 1
ATOM 586 O O . PRO A 1 82 ? 16.353 10.021 -6.673 1.00 92.25 82 PRO A O 1
ATOM 589 N N . SER A 1 83 ? 17.337 10.358 -8.648 1.00 92.88 83 SER A N 1
ATOM 590 C CA . SER A 1 83 ? 18.094 11.548 -8.243 1.00 92.88 83 SER A CA 1
ATOM 591 C C . SER A 1 83 ? 17.227 12.807 -8.151 1.00 92.88 83 SER A C 1
ATOM 593 O O . SER A 1 83 ? 17.679 13.829 -7.638 1.00 92.88 83 SER A O 1
ATOM 595 N N . SER A 1 84 ? 15.998 12.768 -8.676 1.00 93.00 84 SER A N 1
ATOM 596 C CA . SER A 1 84 ? 15.027 13.862 -8.612 1.00 93.00 84 SER A CA 1
ATOM 597 C C . SER A 1 84 ? 13.592 13.364 -8.819 1.00 93.00 84 SER A C 1
ATOM 599 O O . SER A 1 84 ? 13.363 12.287 -9.373 1.00 93.00 84 SER A O 1
ATOM 601 N N . ALA A 1 85 ? 12.608 14.180 -8.428 1.00 92.31 85 ALA A N 1
ATOM 602 C CA . ALA A 1 85 ? 11.200 13.910 -8.724 1.00 92.31 85 ALA A CA 1
ATOM 603 C C . ALA A 1 85 ? 10.932 13.847 -10.240 1.00 92.31 85 ALA A C 1
ATOM 605 O O . ALA A 1 85 ? 10.178 12.992 -10.695 1.00 92.31 85 ALA A O 1
ATOM 606 N N . THR A 1 86 ? 11.592 14.701 -11.028 1.00 93.62 86 THR A N 1
ATOM 607 C CA . THR A 1 86 ? 11.480 14.700 -12.494 1.00 93.62 86 THR A CA 1
ATOM 608 C C . THR A 1 86 ? 11.937 13.374 -13.092 1.00 93.62 86 THR A C 1
ATOM 610 O O . THR A 1 86 ? 11.192 12.785 -13.868 1.00 93.62 86 THR A O 1
ATOM 613 N N . GLN A 1 87 ? 13.094 12.849 -12.670 1.00 89.69 87 GLN A N 1
ATOM 614 C CA . GLN A 1 87 ? 13.578 11.551 -13.150 1.00 89.69 87 GLN A CA 1
ATOM 615 C C . GLN A 1 87 ? 12.605 10.422 -12.787 1.00 89.69 87 GLN A C 1
ATOM 617 O O . GLN A 1 87 ? 12.376 9.523 -13.589 1.00 89.69 87 GLN A O 1
ATOM 622 N N . ALA A 1 88 ? 12.002 10.468 -11.595 1.00 88.69 88 ALA A N 1
ATOM 623 C CA . ALA A 1 88 ? 10.996 9.486 -11.202 1.00 88.69 88 ALA A CA 1
ATOM 624 C C . ALA A 1 88 ? 9.764 9.527 -12.127 1.00 88.69 88 ALA A C 1
ATOM 626 O O . ALA A 1 88 ? 9.276 8.479 -12.545 1.00 88.69 88 ALA A O 1
ATOM 627 N N . LEU A 1 89 ? 9.281 10.723 -12.482 1.00 91.25 89 LEU A N 1
ATOM 628 C CA . LEU A 1 89 ? 8.144 10.898 -13.393 1.00 91.25 89 LEU A CA 1
ATOM 629 C C . LEU A 1 89 ? 8.472 10.436 -14.818 1.00 91.25 89 LEU A C 1
ATOM 631 O O . LEU A 1 89 ? 7.685 9.707 -15.420 1.00 91.25 89 LEU A O 1
ATOM 635 N N . GLU A 1 90 ? 9.640 10.813 -15.337 1.00 90.69 90 GLU A N 1
ATOM 636 C CA . GLU A 1 90 ? 10.140 10.352 -16.637 1.00 90.69 90 GLU A CA 1
ATOM 637 C C . GLU A 1 90 ? 10.287 8.832 -16.664 1.00 90.69 90 GLU A C 1
ATOM 639 O O . GLU A 1 90 ? 9.952 8.194 -17.666 1.00 90.69 90 GLU A O 1
ATOM 644 N N . ALA A 1 91 ? 10.715 8.237 -15.548 1.00 89.06 91 ALA A N 1
ATOM 645 C CA . ALA A 1 91 ? 10.839 6.799 -15.443 1.00 89.06 91 ALA A CA 1
ATOM 646 C C . ALA A 1 91 ? 9.492 6.077 -15.520 1.00 89.06 91 ALA A C 1
ATOM 648 O O . ALA A 1 91 ? 9.371 5.062 -16.203 1.00 89.06 91 ALA A O 1
ATOM 649 N N . VAL A 1 92 ? 8.456 6.632 -14.884 1.00 87.75 92 VAL A N 1
ATOM 650 C CA . VAL A 1 92 ? 7.083 6.119 -14.998 1.00 87.75 92 VAL A CA 1
ATOM 651 C C . VAL A 1 92 ? 6.562 6.265 -16.424 1.00 87.75 92 VAL A C 1
ATOM 653 O O . VAL A 1 92 ? 5.945 5.334 -16.937 1.00 87.75 92 VAL A O 1
ATOM 656 N N . ALA A 1 93 ? 6.794 7.416 -17.061 1.00 88.19 93 ALA A N 1
ATOM 657 C CA . ALA A 1 93 ? 6.337 7.672 -18.423 1.00 88.19 93 ALA A CA 1
ATOM 658 C C . ALA A 1 93 ? 7.004 6.737 -19.443 1.00 88.19 93 ALA A C 1
ATOM 660 O O . ALA A 1 93 ? 6.334 6.262 -20.350 1.00 88.19 93 ALA A O 1
ATOM 661 N N . SER A 1 94 ? 8.296 6.451 -19.264 1.00 86.81 94 SER A N 1
ATOM 662 C CA . SER A 1 94 ? 9.092 5.636 -20.192 1.00 86.81 94 SER A CA 1
ATOM 663 C C . SER A 1 94 ? 8.904 4.130 -20.004 1.00 86.81 94 SER A C 1
ATOM 665 O O . SER A 1 94 ? 9.256 3.356 -20.886 1.00 86.81 94 SER A O 1
ATOM 667 N N . ALA A 1 95 ? 8.402 3.701 -18.845 1.00 81.94 95 ALA A N 1
ATOM 668 C CA . ALA A 1 95 ? 8.158 2.292 -18.559 1.00 81.94 95 ALA A CA 1
ATOM 669 C C . ALA A 1 95 ? 6.803 1.788 -19.097 1.00 81.94 95 ALA A C 1
ATOM 671 O O . ALA A 1 95 ? 6.618 0.579 -19.181 1.00 81.94 95 ALA A O 1
ATOM 672 N N . ARG A 1 96 ? 5.857 2.680 -19.420 1.00 69.62 96 ARG A N 1
ATOM 673 C CA . ARG A 1 96 ? 4.513 2.341 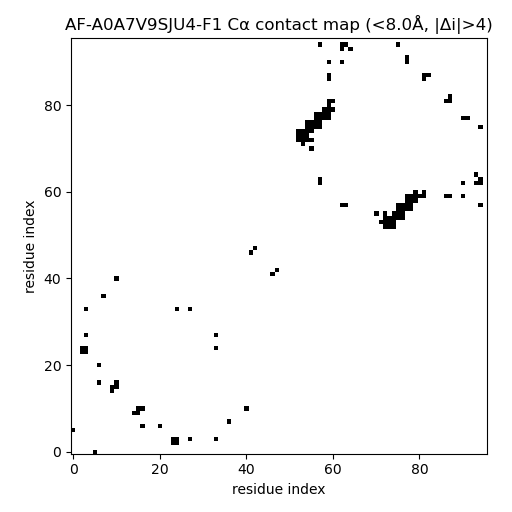-19.926 1.00 69.62 96 ARG A CA 1
ATOM 674 C C . ARG A 1 96 ? 4.501 2.112 -21.431 1.00 69.62 96 ARG A C 1
ATOM 676 O O . ARG A 1 96 ? 3.717 1.233 -21.851 1.00 69.62 96 ARG A O 1
#

Mean predicted aligned error: 5.99 Å

pLDDT: mean 91.41, std 5.53, range [57.88, 96.88]

Nearest PDB structures (foldseek):
  6xig-assembly1_A  TM=7.808E-01  e=1.244E+00  Pedobacter heparinus DSM 2366
  6npa-assembly2_B  TM=4.161E-01  e=5.348E+00  Leisingera caerulea
  6npa-assembly4_D  TM=4.256E-01  e=6.972E+00  Leisingera caerulea

Solvent-accessible surface area (backbone atoms only — not comparable to full-atom values): 6108 Å² total; per-residue (Å²): 130,58,60,54,55,58,51,50,57,38,46,76,71,70,47,82,86,55,82,85,52,45,62,41,59,76,67,45,86,58,59,64,61,53,50,53,54,51,49,52,54,47,34,75,77,46,55,89,68,82,88,86,77,47,70,41,80,37,40,56,93,60,69,60,96,61,80,61,90,86,68,76,56,78,44,77,41,80,35,76,87,60,95,42,73,66,52,45,51,52,37,56,64,64,72,108

Sequence (96 aa):
MSGLQELADRLAQGVSLELADAPAIVGAPDLIAVGALADEVRRQLHGVRTTFVRVLEVHVGAIPAALPPGANAGELRLVGPPSSATQALEAVASAR

Radius of gyration: 19.17 Å; Cα contacts (8 Å, |Δi|>4): 71; chains: 1; bounding box: 40×30×48 Å

Foldseek 3Di:
DQLLVVVLVCVVVVHDDDPVSVCSLVVDPPVVSSVVSVVVSVCVVANPDDDDWAEAEAELVGGDQDDPPPDDGPYYHYDDDDPDPVSVVVSVVSND